Protein AF-A0A7X9L050-F1 (afdb_monomer)

Secondary structure (DSSP, 8-state):
---PPP--SSHHHHHHHHHHHHTT--EEEE-SSSEEEE----

Sequence (42 aa):
MFDTKILKPNITNIKKASNILKNGGLVSFPTETVYGLGANAL

Mean predicted aligned error: 2.85 Å

Nearest PDB structures (foldseek):
  8v7q-assembly1_C  T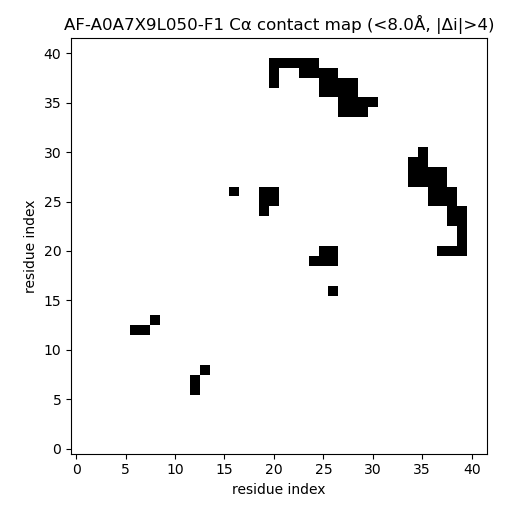M=4.355E-01  e=8.806E+00  Shigella flexneri
  5vxj-assembly2_C  TM=4.254E-01  e=8.806E+00  Shigella flexneri

Solvent-accessible surface area (backbone atoms only — not comparable to full-atom values): 2851 Å² total; per-residue (Å²): 135,84,91,80,82,91,71,67,98,43,72,72,44,48,53,51,51,52,53,38,22,77,72,70,33,76,45,75,46,84,56,96,87,52,74,46,78,46,61,62,90,125

Structure (mmCIF, N/CA/C/O backbone):
data_AF-A0A7X9L050-F1
#
_entry.id   AF-A0A7X9L050-F1
#
loop_
_atom_site.group_PDB
_atom_site.id
_atom_site.type_symbol
_atom_site.label_atom_id
_atom_site.label_alt_id
_atom_site.label_comp_id
_atom_site.label_asym_id
_atom_site.label_entity_id
_atom_site.label_seq_id
_atom_site.pdbx_PDB_ins_code
_atom_site.Cartn_x
_atom_site.Cartn_y
_atom_site.Cartn_z
_atom_site.occupancy
_atom_site.B_iso_or_equiv
_atom_site.auth_seq_id
_atom_site.auth_comp_id
_atom_site.auth_asym_id
_atom_site.auth_atom_id
_atom_site.pdbx_PDB_model_num
ATOM 1 N N . MET A 1 1 ? -14.469 7.388 -12.051 1.00 55.34 1 MET A N 1
ATOM 2 C CA . MET A 1 1 ? -13.284 6.670 -12.565 1.00 55.34 1 MET A CA 1
ATOM 3 C C . MET A 1 1 ? -12.125 7.046 -11.660 1.00 55.34 1 MET A C 1
ATOM 5 O O . MET A 1 1 ? -11.917 8.234 -11.466 1.00 55.34 1 MET A O 1
ATOM 9 N N . PHE A 1 2 ? -11.483 6.084 -10.998 1.00 73.25 2 PHE A N 1
ATOM 10 C CA . PHE A 1 2 ? -10.394 6.378 -10.062 1.00 73.25 2 PHE A CA 1
ATOM 11 C C . PHE A 1 2 ? -9.064 6.408 -10.818 1.00 73.25 2 PHE A C 1
ATOM 13 O O . PHE A 1 2 ? -8.707 5.422 -11.464 1.00 73.25 2 PHE A O 1
ATOM 20 N N . ASP A 1 3 ? -8.331 7.517 -10.731 1.00 86.81 3 ASP A N 1
ATOM 21 C CA . ASP A 1 3 ? -6.984 7.610 -11.293 1.00 86.81 3 ASP A CA 1
ATOM 22 C C . ASP A 1 3 ? -6.006 6.781 -10.460 1.00 86.81 3 ASP A C 1
ATOM 24 O O . ASP A 1 3 ? -5.694 7.106 -9.313 1.00 86.81 3 ASP A O 1
ATOM 28 N N . THR A 1 4 ? -5.502 5.700 -11.054 1.00 92.94 4 THR A N 1
ATOM 29 C CA . THR A 1 4 ? -4.515 4.821 -10.419 1.00 92.94 4 THR A CA 1
ATOM 30 C C . THR A 1 4 ? -3.126 5.114 -10.973 1.00 92.94 4 THR A C 1
ATOM 32 O O . THR A 1 4 ? -2.905 5.070 -12.181 1.00 92.94 4 THR A O 1
ATOM 35 N N . LYS A 1 5 ? -2.160 5.389 -10.089 1.00 94.19 5 LYS A N 1
ATOM 36 C CA . LYS A 1 5 ? -0.753 5.605 -10.462 1.00 94.19 5 LYS A CA 1
ATOM 37 C C . LYS A 1 5 ? 0.081 4.372 -10.127 1.00 94.19 5 LYS A C 1
ATOM 39 O O . LYS A 1 5 ? 0.196 4.006 -8.962 1.00 94.19 5 LYS A O 1
ATOM 44 N N . ILE A 1 6 ? 0.714 3.778 -11.138 1.00 95.94 6 ILE A N 1
ATOM 45 C CA . ILE A 1 6 ? 1.670 2.680 -10.950 1.00 95.94 6 ILE A CA 1
ATOM 46 C C . ILE A 1 6 ? 3.038 3.272 -10.609 1.00 95.94 6 ILE A C 1
ATOM 48 O O . ILE A 1 6 ? 3.602 4.060 -11.370 1.00 95.94 6 ILE A O 1
ATOM 52 N N . LEU A 1 7 ? 3.578 2.891 -9.453 1.00 95.69 7 LEU A N 1
ATOM 53 C CA . LEU A 1 7 ? 4.851 3.392 -8.948 1.00 95.69 7 LEU A CA 1
ATOM 54 C C . LEU A 1 7 ? 5.878 2.261 -8.862 1.00 95.69 7 LEU A C 1
ATOM 56 O O . LEU A 1 7 ? 5.590 1.185 -8.349 1.00 95.69 7 LEU A O 1
ATOM 60 N N . LYS A 1 8 ? 7.111 2.519 -9.314 1.00 96.94 8 LYS A N 1
ATOM 61 C CA . LYS A 1 8 ? 8.231 1.585 -9.114 1.00 96.94 8 LYS A CA 1
ATOM 62 C C . LYS A 1 8 ? 8.615 1.509 -7.629 1.00 96.94 8 LYS A C 1
ATOM 64 O O . LYS A 1 8 ? 8.582 2.559 -6.979 1.00 96.94 8 LYS A O 1
ATOM 69 N N . PRO A 1 9 ? 9.053 0.346 -7.114 1.00 94.69 9 PRO A N 1
ATOM 70 C CA . PRO A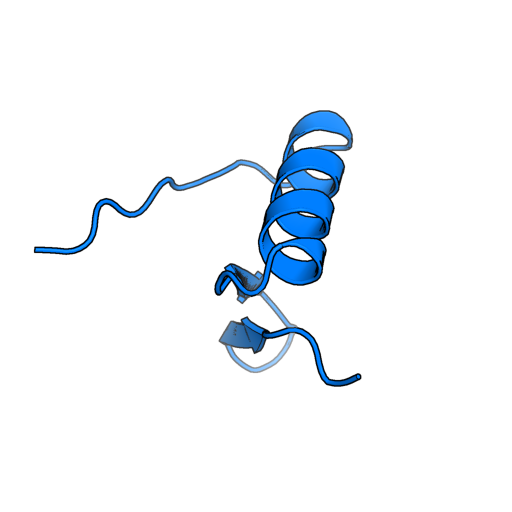 1 9 ? 9.400 0.149 -5.705 1.00 94.69 9 PRO A CA 1
ATOM 71 C C . PRO A 1 9 ? 10.770 0.760 -5.363 1.00 94.69 9 PRO A C 1
ATOM 73 O O . PRO A 1 9 ? 11.745 0.066 -5.104 1.00 94.69 9 PRO A O 1
ATOM 76 N N . ASN A 1 10 ? 10.860 2.089 -5.389 1.00 97.69 10 ASN A N 1
ATOM 77 C CA . ASN A 1 10 ? 12.018 2.843 -4.912 1.00 97.69 10 ASN A CA 1
ATOM 78 C C . ASN A 1 10 ? 11.649 3.656 -3.664 1.00 97.69 10 ASN A C 1
ATOM 80 O O . ASN A 1 10 ? 10.470 3.909 -3.408 1.00 97.69 10 ASN A O 1
ATOM 84 N N . ILE A 1 11 ? 12.658 4.106 -2.909 1.00 98.12 11 ILE A N 1
ATOM 85 C CA . ILE A 1 11 ? 12.473 4.853 -1.652 1.00 98.12 11 ILE A CA 1
ATOM 86 C C . ILE A 1 11 ? 11.493 6.025 -1.819 1.00 98.12 11 ILE A C 1
ATOM 88 O O . ILE A 1 11 ? 10.599 6.212 -0.994 1.00 98.12 11 ILE A O 1
ATOM 92 N N . THR A 1 12 ? 11.634 6.813 -2.886 1.00 98.31 12 THR A N 1
ATOM 93 C CA . THR A 1 12 ? 10.805 8.003 -3.123 1.00 98.31 12 THR A CA 1
ATOM 94 C C . THR A 1 12 ? 9.334 7.640 -3.309 1.00 98.31 12 THR A C 1
ATOM 96 O O . THR A 1 12 ? 8.449 8.305 -2.772 1.00 98.31 12 THR A O 1
ATOM 99 N N . ASN A 1 13 ? 9.058 6.572 -4.046 1.00 97.88 13 ASN A N 1
ATOM 100 C CA . ASN A 1 13 ? 7.703 6.114 -4.314 1.00 97.88 13 ASN A CA 1
ATOM 101 C C . ASN A 1 13 ? 7.075 5.387 -3.124 1.00 97.88 13 ASN A C 1
ATOM 103 O O . ASN A 1 13 ? 5.886 5.569 -2.876 1.00 97.88 13 ASN A O 1
ATOM 107 N N . ILE A 1 14 ? 7.862 4.645 -2.345 1.00 97.50 14 ILE A N 1
ATOM 108 C CA . ILE A 1 14 ? 7.394 4.034 -1.094 1.00 97.50 14 ILE A CA 1
ATOM 109 C C . ILE A 1 14 ? 6.995 5.128 -0.093 1.00 97.50 14 ILE A C 1
ATOM 111 O O . ILE A 1 14 ? 5.935 5.039 0.525 1.00 97.50 14 ILE A O 1
ATOM 115 N N . LYS A 1 15 ? 7.770 6.219 0.006 1.00 98.12 15 LYS A N 1
ATOM 116 C CA . LYS A 1 15 ? 7.393 7.396 0.813 1.00 98.12 15 LYS A CA 1
ATOM 117 C C . LYS A 1 15 ? 6.075 8.021 0.343 1.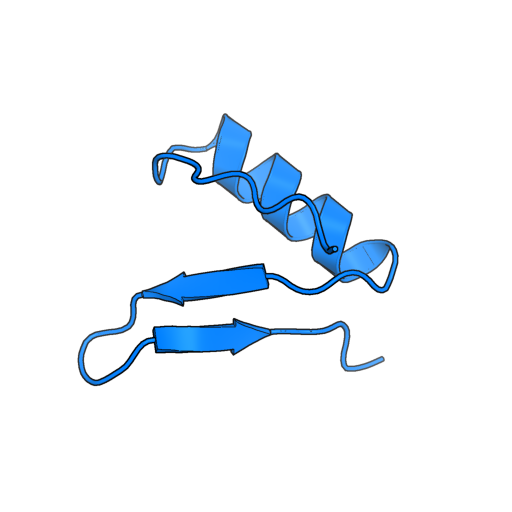00 98.12 15 LYS A C 1
ATOM 119 O O . LYS A 1 15 ? 5.225 8.341 1.170 1.00 98.12 15 LYS A O 1
ATOM 124 N N . LYS A 1 16 ? 5.876 8.158 -0.974 1.00 97.31 16 LYS A N 1
ATOM 125 C CA . LYS A 1 16 ? 4.600 8.635 -1.541 1.00 97.31 16 LYS A CA 1
ATOM 126 C C . LYS A 1 16 ? 3.438 7.707 -1.172 1.00 97.31 16 LYS A C 1
ATOM 128 O O . LYS A 1 16 ? 2.417 8.201 -0.711 1.00 97.31 16 LYS A O 1
ATOM 133 N N . ALA A 1 17 ? 3.604 6.393 -1.320 1.00 97.31 17 ALA A N 1
ATOM 134 C CA . ALA A 1 17 ? 2.598 5.401 -0.943 1.00 97.31 17 ALA A CA 1
ATOM 135 C C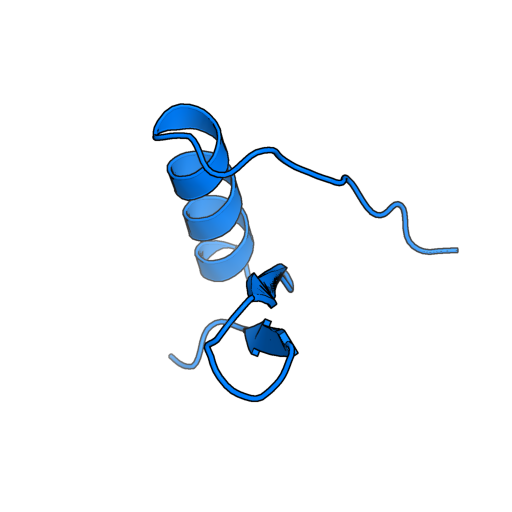 . ALA A 1 17 ? 2.253 5.463 0.557 1.00 97.31 17 ALA A C 1
ATOM 137 O O . ALA A 1 17 ? 1.081 5.471 0.919 1.00 97.31 17 ALA A O 1
ATOM 138 N N . SER A 1 18 ? 3.255 5.611 1.430 1.00 97.12 18 SER A N 1
ATOM 139 C CA . SER A 1 18 ? 3.036 5.801 2.871 1.00 97.12 18 SER A CA 1
ATOM 140 C C . SER A 1 18 ? 2.221 7.062 3.177 1.00 97.12 18 SER A C 1
ATOM 142 O O . SER A 1 18 ? 1.297 7.007 3.985 1.00 97.12 18 SER A O 1
ATOM 144 N N . ASN A 1 19 ? 2.507 8.183 2.507 1.00 97.62 19 ASN A N 1
ATOM 145 C CA . ASN A 1 19 ? 1.721 9.409 2.673 1.00 97.62 19 ASN A CA 1
ATOM 146 C C . ASN A 1 19 ? 0.274 9.246 2.185 1.00 97.62 19 ASN A C 1
ATOM 148 O O . ASN A 1 19 ? -0.631 9.786 2.812 1.00 97.62 19 ASN A O 1
ATOM 152 N N . ILE A 1 20 ? 0.043 8.487 1.106 1.00 96.69 20 ILE A N 1
ATOM 153 C CA . ILE A 1 20 ? -1.314 8.172 0.634 1.00 96.69 20 ILE A CA 1
ATOM 154 C C . ILE A 1 20 ? -2.086 7.414 1.719 1.00 96.69 20 ILE A C 1
A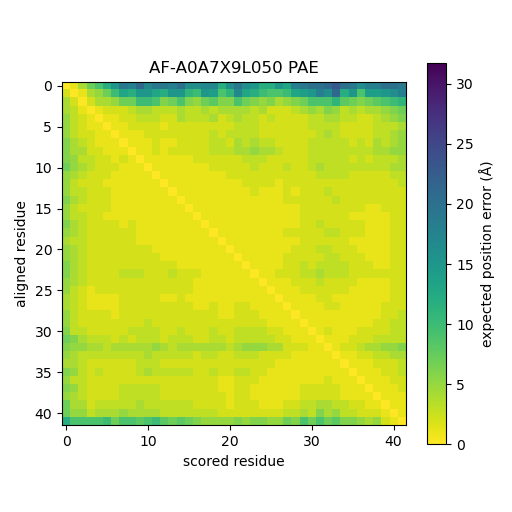TOM 156 O O . ILE A 1 20 ? -3.192 7.826 2.055 1.00 96.69 20 ILE A O 1
ATOM 160 N N . LEU A 1 21 ? -1.489 6.372 2.310 1.00 97.12 21 LEU A N 1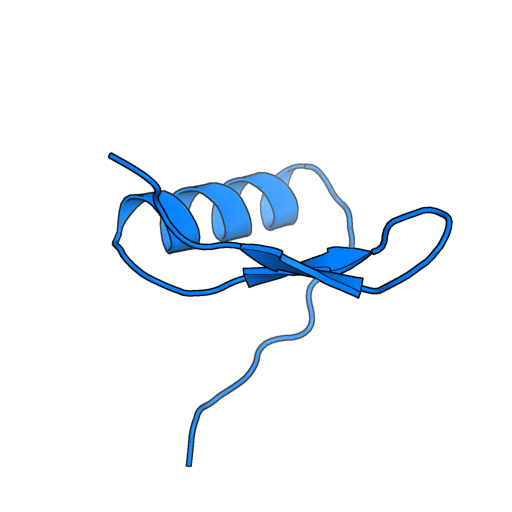
ATOM 161 C CA . LEU A 1 21 ? -2.112 5.615 3.401 1.00 97.12 21 LEU A CA 1
ATOM 162 C C . LEU A 1 21 ? -2.438 6.516 4.599 1.00 97.12 21 LEU A C 1
ATOM 164 O O . LEU A 1 21 ? -3.577 6.529 5.051 1.00 97.12 21 LEU A O 1
ATOM 168 N N . LYS A 1 22 ? -1.477 7.325 5.067 1.00 97.38 2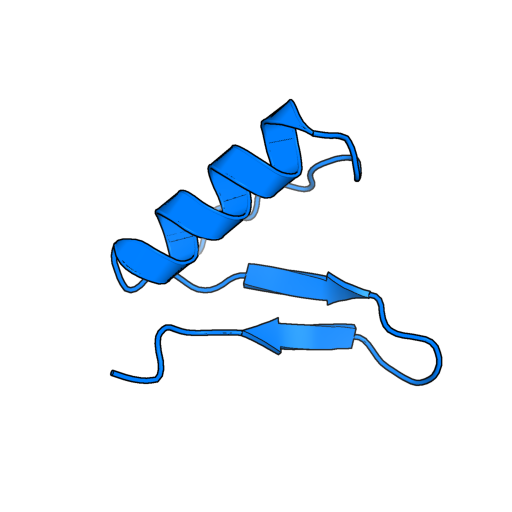2 LYS A N 1
ATOM 169 C CA . LYS A 1 22 ? -1.669 8.250 6.204 1.00 97.38 22 LYS A CA 1
ATOM 170 C C . LYS A 1 22 ? -2.804 9.253 5.990 1.00 97.38 22 LYS A C 1
ATOM 172 O O . LYS A 1 22 ? -3.450 9.648 6.951 1.00 97.38 22 LYS A O 1
ATOM 177 N N . ASN A 1 23 ? -3.052 9.642 4.741 1.00 96.88 23 ASN A N 1
ATOM 178 C CA . ASN A 1 23 ? -4.113 10.578 4.375 1.00 96.88 23 ASN A CA 1
ATOM 179 C C . ASN A 1 23 ? -5.463 9.885 4.097 1.00 96.88 23 ASN A C 1
ATOM 181 O O . ASN A 1 23 ? -6.354 10.506 3.521 1.00 96.88 23 ASN A O 1
ATOM 185 N N . GLY A 1 24 ? -5.619 8.606 4.459 1.00 96.38 24 GLY A N 1
ATOM 186 C CA . GLY A 1 24 ? -6.860 7.845 4.274 1.00 96.38 24 GLY A CA 1
ATOM 187 C C . GLY A 1 24 ? -7.065 7.294 2.859 1.00 96.38 24 GLY A C 1
ATOM 188 O O . GLY A 1 24 ? -8.161 6.855 2.521 1.00 96.38 24 GLY A O 1
ATOM 189 N N . GLY A 1 25 ? -6.032 7.325 2.016 1.00 95.88 25 GLY A N 1
ATOM 190 C CA . GLY A 1 25 ? -6.061 6.727 0.686 1.00 95.88 25 GLY A CA 1
ATOM 191 C C . GLY A 1 25 ? -5.802 5.219 0.698 1.00 95.88 25 GLY A C 1
ATOM 192 O O . GLY A 1 25 ? -5.470 4.623 1.723 1.00 95.88 25 GLY A O 1
ATOM 193 N N . LEU A 1 26 ? -5.907 4.609 -0.484 1.00 96.75 26 LEU A N 1
ATOM 194 C CA . LEU A 1 26 ? -5.653 3.185 -0.703 1.00 96.75 26 LEU A CA 1
ATOM 195 C C . LEU A 1 26 ? -4.362 2.965 -1.491 1.00 96.75 26 LEU A C 1
ATOM 197 O O . LEU A 1 26 ? -4.037 3.728 -2.405 1.00 96.75 26 LEU A O 1
ATOM 201 N N . VAL A 1 27 ? -3.646 1.889 -1.167 1.00 97.56 27 VAL A N 1
ATOM 202 C CA . VAL A 1 27 ? -2.439 1.466 -1.889 1.00 97.56 27 VAL A CA 1
ATOM 203 C C . VAL A 1 27 ? -2.471 -0.039 -2.101 1.00 97.56 27 VAL A C 1
ATOM 205 O O . VAL A 1 27 ? -2.600 -0.791 -1.140 1.00 97.56 27 VAL A O 1
ATOM 208 N N . SER A 1 28 ? -2.279 -0.489 -3.343 1.00 97.44 28 SER A N 1
ATOM 209 C CA . SER A 1 28 ? -1.960 -1.891 -3.616 1.00 97.44 28 SER A CA 1
ATOM 210 C C . SER A 1 28 ? -0.448 -2.116 -3.643 1.00 97.44 28 SER A C 1
ATOM 212 O O . SER A 1 28 ? 0.290 -1.290 -4.186 1.00 97.44 28 SER A O 1
ATOM 214 N N . PHE A 1 29 ? 0.023 -3.215 -3.052 1.00 97.25 29 PHE A N 1
ATOM 215 C CA . PHE A 1 29 ? 1.444 -3.563 -2.984 1.00 97.25 29 PHE A CA 1
ATOM 216 C C . PHE A 1 29 ? 1.659 -5.072 -3.187 1.00 97.25 29 PHE A C 1
ATOM 218 O O . PHE A 1 29 ? 0.798 -5.867 -2.805 1.00 97.25 29 PHE A O 1
ATOM 225 N N . PRO A 1 30 ? 2.781 -5.487 -3.803 1.00 96.62 30 PRO A N 1
ATOM 226 C CA . PRO A 1 30 ? 3.073 -6.900 -4.012 1.00 96.62 30 PRO A CA 1
ATOM 227 C C . PRO A 1 30 ? 3.452 -7.587 -2.693 1.00 96.62 30 PRO A C 1
ATOM 229 O O . PRO A 1 30 ? 4.085 -6.981 -1.827 1.00 96.62 30 PRO A O 1
ATOM 232 N N . THR A 1 31 ? 3.120 -8.870 -2.580 1.00 97.00 31 THR A N 1
ATOM 233 C CA . THR A 1 31 ? 3.681 -9.796 -1.584 1.00 97.00 31 THR A CA 1
ATOM 234 C C . THR A 1 31 ? 4.186 -11.053 -2.302 1.00 97.00 31 THR A C 1
ATOM 236 O O . THR A 1 31 ? 4.123 -11.121 -3.529 1.00 97.00 31 THR A O 1
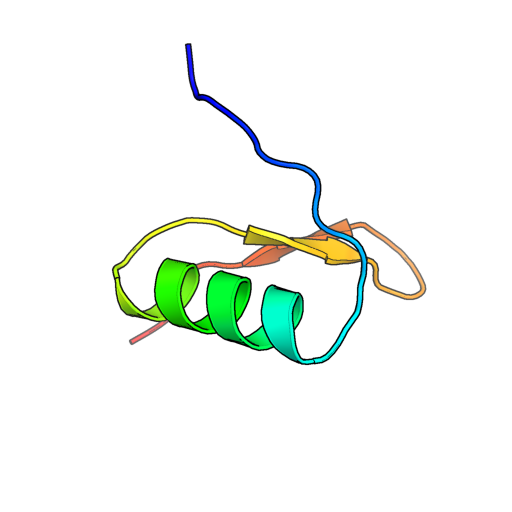ATOM 239 N N . GLU A 1 32 ? 4.703 -12.040 -1.566 1.00 98.19 32 GLU A N 1
ATOM 240 C CA . GLU A 1 32 ? 5.117 -13.325 -2.147 1.00 98.19 32 GLU A CA 1
ATOM 241 C C . GLU A 1 32 ? 3.937 -14.096 -2.766 1.00 98.19 32 GLU A C 1
ATOM 243 O O . GLU A 1 32 ? 4.095 -14.730 -3.805 1.00 98.19 32 GLU A O 1
ATOM 248 N N . THR A 1 33 ? 2.751 -14.023 -2.153 1.00 97.44 33 THR A N 1
ATOM 249 C CA . THR A 1 33 ? 1.604 -14.868 -2.521 1.00 97.44 33 THR A CA 1
ATOM 250 C C . THR A 1 33 ? 0.554 -14.129 -3.343 1.00 97.44 33 THR A C 1
ATOM 252 O O . THR A 1 33 ? 0.058 -14.663 -4.333 1.00 97.44 33 THR A O 1
ATOM 255 N N . VAL A 1 34 ? 0.198 -12.903 -2.951 1.00 97.50 34 VAL A N 1
ATOM 256 C CA . VAL A 1 34 ? -0.856 -12.099 -3.595 1.00 97.50 34 VAL A CA 1
ATOM 257 C C . VAL A 1 34 ? -0.560 -10.601 -3.520 1.00 97.50 34 VAL A C 1
ATOM 259 O O . VAL A 1 34 ? 0.311 -10.149 -2.780 1.00 97.50 34 VAL A O 1
ATOM 262 N N . TYR A 1 35 ? -1.312 -9.788 -4.256 1.00 97.06 35 TYR A N 1
ATOM 263 C CA . TYR A 1 35 ? -1.297 -8.345 -4.026 1.00 97.06 35 TYR A CA 1
ATOM 264 C C . TYR A 1 35 ? -2.121 -8.001 -2.785 1.00 97.06 35 TYR A C 1
ATOM 266 O O . TYR A 1 35 ? -3.270 -8.420 -2.655 1.00 97.06 35 TYR A O 1
ATOM 274 N N . GLY A 1 36 ? -1.540 -7.209 -1.889 1.00 97.50 36 GLY A N 1
ATOM 275 C CA . GLY A 1 36 ? -2.257 -6.599 -0.778 1.00 97.50 36 GLY A CA 1
ATOM 276 C C . GLY A 1 36 ? -2.964 -5.321 -1.223 1.00 97.50 36 GLY A C 1
ATOM 277 O O . GLY A 1 36 ? -2.476 -4.617 -2.111 1.00 97.50 36 GLY A O 1
ATOM 278 N N . LEU A 1 37 ? -4.093 -5.007 -0.587 1.00 97.69 37 LEU A N 1
ATOM 279 C CA . LEU A 1 37 ? -4.738 -3.695 -0.638 1.00 97.69 37 LEU A CA 1
ATOM 280 C C . LEU A 1 37 ? -4.716 -3.105 0.775 1.00 97.69 37 LEU A C 1
ATOM 282 O O . LEU A 1 37 ? -5.380 -3.612 1.673 1.00 97.69 37 LEU A O 1
ATOM 286 N N . GLY A 1 38 ? -3.905 -2.069 0.973 1.00 97.00 38 GLY A N 1
ATOM 287 C CA . GLY A 1 38 ? -3.712 -1.403 2.257 1.00 97.00 38 GLY A CA 1
ATOM 288 C C . GLY A 1 38 ? -4.515 -0.110 2.386 1.00 97.00 38 GLY A C 1
ATOM 289 O O . GLY A 1 38 ? -4.676 0.630 1.413 1.00 97.00 38 GLY A O 1
ATOM 290 N N . ALA A 1 39 ? -4.942 0.166 3.618 1.00 97.75 39 ALA A N 1
ATOM 291 C CA . ALA A 1 39 ? -5.546 1.409 4.093 1.00 97.75 39 ALA A CA 1
ATOM 292 C C . ALA A 1 39 ? -4.969 1.751 5.482 1.00 97.75 39 ALA A C 1
ATOM 294 O O . ALA A 1 39 ? -4.329 0.900 6.108 1.00 97.75 39 ALA A O 1
ATOM 295 N N . ASN A 1 40 ? -5.178 2.975 5.977 1.00 97.00 40 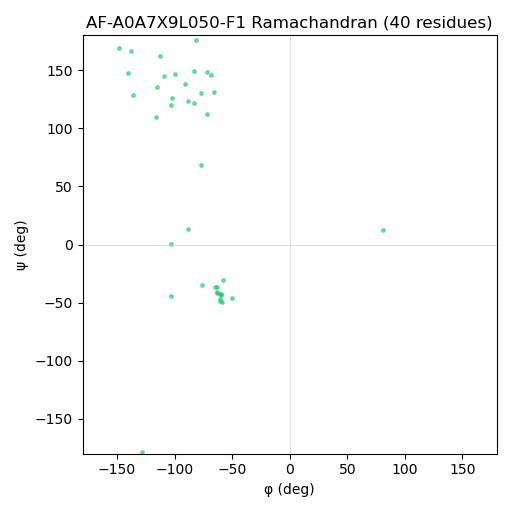ASN A N 1
ATOM 296 C CA . ASN A 1 40 ? -4.877 3.286 7.377 1.00 97.00 40 ASN A CA 1
ATOM 297 C C . ASN A 1 40 ? -5.815 2.497 8.312 1.00 97.00 40 ASN A C 1
ATOM 299 O O . ASN A 1 40 ? -7.022 2.495 8.095 1.00 97.00 40 ASN A O 1
ATOM 303 N N . ALA A 1 41 ? -5.257 1.838 9.331 1.00 95.25 41 ALA A N 1
ATOM 304 C CA . ALA A 1 41 ? -5.991 0.995 10.283 1.00 95.25 41 ALA A CA 1
ATOM 305 C C . ALA A 1 41 ? -6.231 1.664 11.653 1.00 95.25 41 ALA A C 1
ATOM 307 O O . ALA A 1 41 ? -6.792 1.032 12.546 1.00 95.25 41 ALA A O 1
ATOM 308 N N . LEU A 1 42 ? -5.762 2.904 11.816 1.00 89.44 42 LEU A N 1
ATOM 309 C CA . LEU A 1 42 ? -5.948 3.761 12.989 1.00 89.44 42 LEU A CA 1
ATOM 310 C C . LEU A 1 42 ? -7.072 4.761 12.728 1.00 89.44 42 LEU A C 1
ATOM 312 O O . LEU A 1 42 ? -7.893 4.958 13.645 1.00 89.44 42 LEU A O 1
#

Foldseek 3Di:
DDDDDDDDPDPVVVVVQVVCQVVQHWDWDDDPPGIDIDHNPD

Radius of gyration: 10.56 Å; Cα contacts (8 Å, |Δi|>4): 35; chains: 1; bounding box: 26×25×26 Å

pLDDT: mean 94.94, std 7.45, range [55.34, 98.31]